Protein AF-A0A818HTM9-F1 (afdb_monomer_lite)

Sequence (168 aa):
MEIESNIKRCPRCRFPLEWTAGCAQIMCINCNHMFCWYCLKSLDNDFFLLHYERGPCRNRLGHSRASLFLHRLIIISLFIVFIILFIISAPLLILIAPFLICYRYKQMKNYFNYLTEWRQNFRQQNTSTIDRSLSSVNIEQQPITPSLPSLNINKCNNSDPMYDISSV

Secondary structure (DSSP, 8-state):
-----SEEE-TTT--EEE--TT-SEEE-TTT--EEETTT--B-TT-TT-HHHHSSTTTT---S-THHHHHHHHHHHHHHHHHHHHHHHHHHHHHHHHHHHHHHHHHHHHHHHHHHHHHHHHHHHHHHHHHHHHHTS--------------------------------

Radius of gyration: 42.32 Å; chains: 1; bounding box: 85×77×91 Å

pLDDT: mean 73.68, std 22.56, range [25.92, 97.38]

Structure (mmCIF, N/CA/C/O backbone):
data_AF-A0A818HTM9-F1
#
_entry.id   AF-A0A818HTM9-F1
#
loop_
_atom_site.group_PDB
_atom_site.id
_atom_site.type_symbol
_atom_site.label_atom_id
_atom_site.label_alt_id
_atom_site.label_comp_id
_atom_site.label_asym_id
_atom_site.label_entity_id
_atom_site.label_seq_id
_atom_site.pdbx_PDB_ins_code
_atom_site.Cartn_x
_atom_site.Cartn_y
_atom_site.Cartn_z
_atom_site.occupancy
_atom_site.B_iso_or_equiv
_atom_site.auth_seq_id
_atom_site.auth_comp_id
_atom_site.auth_asym_id
_atom_site.auth_atom_id
_atom_site.pdbx_PDB_model_num
ATOM 1 N N . MET A 1 1 ? 35.776 -4.426 -28.014 1.00 39.31 1 MET A N 1
ATOM 2 C CA . MET A 1 1 ? 34.774 -4.095 -26.985 1.00 39.31 1 MET A CA 1
ATOM 3 C C . MET A 1 1 ? 33.641 -3.421 -27.732 1.00 39.31 1 MET A C 1
ATOM 5 O O . MET A 1 1 ? 33.732 -2.236 -28.021 1.00 39.31 1 MET A O 1
ATOM 9 N N . GLU A 1 2 ? 32.695 -4.216 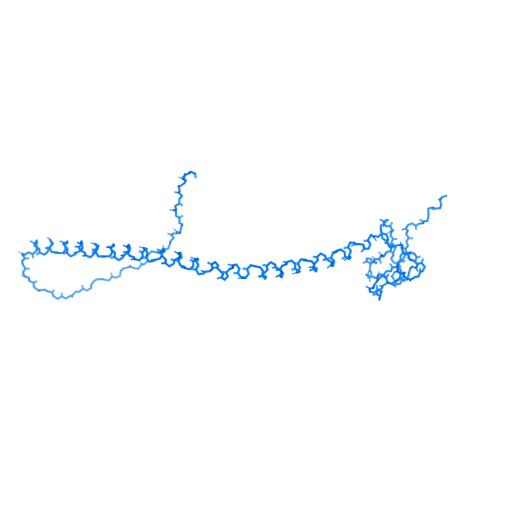-28.229 1.00 44.03 2 GLU A N 1
ATOM 10 C CA . GLU A 1 2 ? 31.572 -3.691 -29.005 1.00 44.03 2 GLU A CA 1
ATOM 11 C C . GLU A 1 2 ? 30.724 -2.835 -28.072 1.00 44.03 2 GLU A C 1
ATOM 13 O O . GLU A 1 2 ? 30.176 -3.320 -27.083 1.00 44.03 2 GLU A O 1
ATOM 18 N N . ILE A 1 3 ? 30.675 -1.539 -28.360 1.00 50.66 3 ILE A N 1
ATOM 19 C CA . ILE A 1 3 ? 29.677 -0.642 -27.797 1.00 50.66 3 ILE A CA 1
ATOM 20 C C . ILE A 1 3 ? 28.377 -1.060 -28.483 1.00 50.66 3 ILE A C 1
ATOM 22 O O . ILE A 1 3 ? 28.004 -0.494 -29.509 1.00 50.66 3 ILE A O 1
ATOM 26 N N . GLU A 1 4 ? 27.735 -2.124 -27.986 1.00 55.59 4 GLU A N 1
ATOM 27 C CA . GLU A 1 4 ? 26.345 -2.403 -28.331 1.00 55.59 4 GLU A CA 1
ATOM 28 C C . GLU A 1 4 ? 25.595 -1.105 -28.064 1.00 55.59 4 GLU A C 1
ATOM 30 O O . GLU A 1 4 ? 25.570 -0.596 -26.942 1.00 55.59 4 GLU A O 1
ATOM 35 N N . SER A 1 5 ? 25.070 -0.504 -29.126 1.00 59.97 5 SER A N 1
ATOM 36 C CA . SER A 1 5 ? 24.348 0.752 -29.040 1.00 59.97 5 SER A CA 1
ATOM 37 C C . SER A 1 5 ? 23.269 0.615 -27.965 1.00 59.97 5 SER A C 1
ATOM 39 O O . SER A 1 5 ? 22.315 -0.144 -28.148 1.00 59.97 5 SER A O 1
ATOM 41 N N . ASN A 1 6 ? 23.381 1.374 -26.870 1.00 75.31 6 ASN A N 1
ATOM 42 C CA . ASN A 1 6 ? 22.392 1.442 -25.782 1.00 75.31 6 ASN A CA 1
ATOM 43 C C . ASN A 1 6 ? 21.039 2.025 -26.234 1.00 75.31 6 ASN A C 1
ATOM 45 O O . ASN A 1 6 ? 20.210 2.395 -25.411 1.00 75.31 6 ASN A O 1
ATOM 49 N N . ILE A 1 7 ? 20.806 2.127 -27.542 1.00 84.56 7 ILE A N 1
ATOM 50 C CA . ILE A 1 7 ? 19.632 2.716 -28.158 1.00 84.56 7 ILE A CA 1
ATOM 51 C C . ILE A 1 7 ? 18.879 1.602 -28.884 1.00 84.56 7 ILE A C 1
ATOM 53 O O . ILE A 1 7 ? 19.373 1.036 -29.859 1.00 84.56 7 ILE A O 1
ATOM 57 N N . LYS A 1 8 ? 17.657 1.307 -28.441 1.00 89.69 8 LYS A N 1
ATOM 58 C CA . LYS A 1 8 ? 16.714 0.441 -29.168 1.00 89.69 8 LYS A CA 1
ATOM 59 C C . LYS A 1 8 ? 15.450 1.213 -29.497 1.00 89.69 8 LYS A C 1
ATOM 61 O O . LYS A 1 8 ? 15.202 2.293 -28.976 1.00 89.69 8 LYS A O 1
ATOM 66 N N . ARG A 1 9 ? 14.633 0.669 -30.395 1.00 91.25 9 ARG A N 1
ATOM 67 C CA . ARG A 1 9 ? 13.354 1.269 -30.785 1.00 91.25 9 ARG A CA 1
ATOM 68 C C . ARG A 1 9 ? 12.204 0.533 -30.118 1.00 91.25 9 ARG A C 1
ATOM 70 O O . ARG A 1 9 ? 12.237 -0.690 -29.998 1.00 91.25 9 ARG A O 1
ATOM 77 N N . CYS A 1 10 ? 11.168 1.271 -29.733 1.00 93.31 10 CYS A N 1
ATOM 78 C CA . CYS A 1 10 ? 9.931 0.666 -29.253 1.00 93.31 10 CYS A CA 1
ATOM 79 C C . CYS A 1 10 ? 9.339 -0.279 -30.324 1.00 93.31 10 CYS A C 1
ATOM 81 O O . CYS A 1 10 ? 9.169 0.156 -31.467 1.00 93.31 10 CYS A O 1
ATOM 83 N N . PRO A 1 11 ? 8.951 -1.525 -29.988 1.00 93.50 11 PRO A N 1
ATOM 84 C CA . PRO A 1 11 ? 8.355 -2.457 -30.952 1.00 93.50 11 PRO A CA 1
ATOM 85 C C . PRO A 1 11 ? 6.993 -1.983 -31.490 1.00 93.50 11 PRO A C 1
ATOM 87 O O . PRO A 1 11 ? 6.580 -2.408 -32.565 1.00 93.50 11 PRO A O 1
ATOM 90 N N . ARG A 1 12 ? 6.311 -1.075 -30.774 1.00 93.62 12 ARG A N 1
ATOM 91 C CA . ARG A 1 12 ? 4.989 -0.549 -31.145 1.00 93.62 12 ARG A CA 1
ATOM 92 C C . ARG A 1 12 ? 5.063 0.723 -31.989 1.00 93.62 12 ARG A C 1
ATOM 94 O O . ARG A 1 12 ? 4.502 0.766 -33.075 1.00 93.62 12 ARG A O 1
ATOM 101 N N . CYS A 1 13 ? 5.751 1.760 -31.504 1.00 94.88 13 CYS A N 1
ATOM 102 C CA . CYS A 1 13 ? 5.776 3.083 -32.150 1.00 94.88 13 CYS A CA 1
ATOM 103 C C . CYS A 1 13 ? 7.140 3.478 -32.739 1.00 94.88 13 CYS A C 1
ATOM 105 O O . CYS A 1 13 ? 7.279 4.571 -33.277 1.00 94.88 13 CYS A O 1
ATOM 107 N N . ARG A 1 14 ? 8.160 2.614 -32.628 1.00 93.12 14 ARG A N 1
ATOM 108 C CA . ARG A 1 14 ? 9.538 2.825 -33.119 1.00 93.12 14 ARG A CA 1
ATOM 109 C C . ARG A 1 14 ? 10.275 4.046 -32.557 1.00 93.12 14 ARG A C 1
ATOM 111 O O . ARG A 1 14 ? 11.363 4.363 -33.047 1.00 93.12 14 ARG A O 1
ATOM 118 N N . PHE A 1 15 ? 9.726 4.680 -31.521 1.00 93.06 15 PHE A N 1
ATOM 119 C CA . PHE A 1 15 ? 10.380 5.758 -30.786 1.00 93.06 15 PHE A CA 1
ATOM 120 C C . PHE A 1 15 ? 11.730 5.263 -30.230 1.00 93.06 15 PHE A C 1
ATOM 122 O O . PHE A 1 15 ? 11.764 4.154 -29.677 1.00 93.06 15 PHE A O 1
ATOM 129 N N . PRO A 1 16 ? 12.834 6.008 -30.429 1.00 90.19 16 PRO A N 1
ATOM 130 C CA . PRO A 1 16 ? 14.150 5.628 -29.930 1.00 90.19 16 PRO A CA 1
ATOM 131 C C . PRO A 1 16 ? 14.186 5.729 -28.403 1.00 90.19 16 PRO A C 1
ATOM 133 O O . PRO A 1 16 ? 13.660 6.668 -27.814 1.00 90.19 16 PRO A O 1
ATOM 136 N N . LEU A 1 17 ? 14.787 4.735 -27.766 1.00 88.25 17 LEU A N 1
ATOM 137 C CA . LEU A 1 17 ? 14.867 4.592 -26.321 1.00 88.25 17 LEU A CA 1
ATOM 138 C C . LEU A 1 17 ? 16.315 4.315 -25.956 1.00 88.25 17 LEU A C 1
ATOM 140 O O . LEU A 1 17 ? 16.897 3.340 -26.434 1.00 88.25 17 LEU A O 1
ATOM 144 N N . GLU A 1 18 ? 16.867 5.171 -25.110 1.00 85.31 18 GLU A N 1
ATOM 145 C CA . GLU A 1 18 ? 18.155 4.952 -24.470 1.00 85.31 18 GLU A CA 1
ATOM 146 C C . GLU A 1 18 ? 17.964 4.078 -23.227 1.00 85.31 18 GLU A C 1
ATOM 148 O O . GLU A 1 18 ? 17.037 4.284 -22.440 1.00 85.31 18 GLU A O 1
ATOM 153 N N . TRP A 1 19 ? 18.823 3.077 -23.060 1.00 79.44 19 TRP A N 1
ATOM 154 C CA . TRP A 1 19 ? 18.814 2.224 -21.884 1.00 79.44 19 TRP A CA 1
ATOM 155 C C . TRP A 1 19 ? 19.670 2.816 -20.778 1.00 79.44 19 TRP A C 1
ATOM 157 O O . TRP A 1 19 ? 20.898 2.817 -20.844 1.00 79.44 19 TRP A O 1
ATOM 167 N N . THR A 1 20 ? 19.000 3.267 -19.724 1.00 69.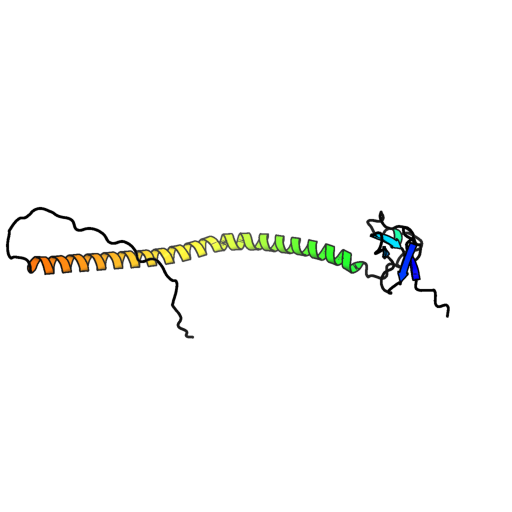31 20 THR A N 1
ATOM 168 C CA . THR A 1 20 ? 19.628 3.565 -18.445 1.00 69.31 20 THR A CA 1
ATOM 169 C C . THR A 1 20 ? 19.705 2.261 -17.651 1.00 69.31 20 THR A C 1
ATOM 171 O O . THR A 1 20 ? 18.696 1.604 -17.383 1.00 69.31 20 THR A O 1
ATOM 174 N N . ALA A 1 21 ? 20.924 1.815 -17.348 1.00 70.25 21 ALA A N 1
ATOM 175 C CA . ALA A 1 21 ? 21.156 0.563 -16.636 1.00 70.25 21 ALA A CA 1
ATOM 176 C C . ALA A 1 21 ? 20.315 0.476 -15.342 1.00 70.25 21 ALA A C 1
ATOM 178 O O . ALA A 1 21 ? 20.225 1.445 -14.592 1.00 70.25 21 ALA A O 1
ATOM 179 N N . GLY A 1 22 ? 19.706 -0.687 -15.067 1.00 76.44 22 GLY A N 1
ATOM 180 C CA . GLY A 1 22 ? 18.983 -0.936 -13.807 1.00 76.44 22 GLY A CA 1
ATOM 181 C C . GLY A 1 22 ? 17.758 -1.847 -13.921 1.00 76.44 22 GLY A C 1
ATOM 182 O O . GLY A 1 22 ? 17.541 -2.685 -13.050 1.00 76.44 22 GLY A O 1
ATOM 183 N N . CYS A 1 23 ? 16.983 -1.751 -15.007 1.00 81.94 23 CYS A N 1
ATOM 184 C CA . CYS A 1 23 ? 15.824 -2.619 -15.243 1.00 81.94 23 CYS A CA 1
ATOM 185 C C . CYS A 1 23 ? 15.729 -3.046 -16.714 1.00 81.94 23 CYS A C 1
ATOM 187 O O . CYS A 1 23 ? 16.041 -2.276 -17.621 1.00 81.94 23 CYS A O 1
ATOM 189 N N . ALA A 1 24 ? 15.299 -4.285 -16.957 1.00 87.00 24 ALA A N 1
ATOM 190 C CA . ALA A 1 24 ? 15.071 -4.795 -18.312 1.00 87.00 24 ALA A CA 1
ATOM 191 C C . ALA A 1 24 ? 13.624 -4.640 -18.792 1.00 87.00 24 ALA A C 1
ATOM 193 O O . ALA A 1 24 ? 13.350 -4.852 -19.974 1.00 87.00 24 ALA A O 1
ATOM 194 N N . GLN A 1 25 ? 12.699 -4.327 -17.886 1.00 87.94 25 GLN A N 1
ATOM 195 C CA . GLN A 1 25 ? 11.320 -4.004 -18.223 1.00 87.94 25 GLN A CA 1
ATOM 196 C C . GLN A 1 25 ? 11.237 -2.503 -18.487 1.00 87.94 25 GLN A C 1
ATOM 198 O O . GLN A 1 25 ? 11.529 -1.702 -17.602 1.00 87.94 25 GLN A O 1
ATOM 203 N N . ILE A 1 26 ? 10.859 -2.130 -19.707 1.00 87.38 26 ILE A N 1
ATOM 204 C CA . ILE A 1 26 ? 10.822 -0.735 -20.147 1.00 87.38 26 ILE A CA 1
ATOM 205 C C . ILE A 1 26 ? 9.407 -0.394 -20.590 1.00 87.38 26 ILE A C 1
ATOM 207 O O . ILE A 1 26 ? 8.754 -1.167 -21.293 1.00 87.38 26 ILE A O 1
ATOM 211 N N . MET A 1 27 ?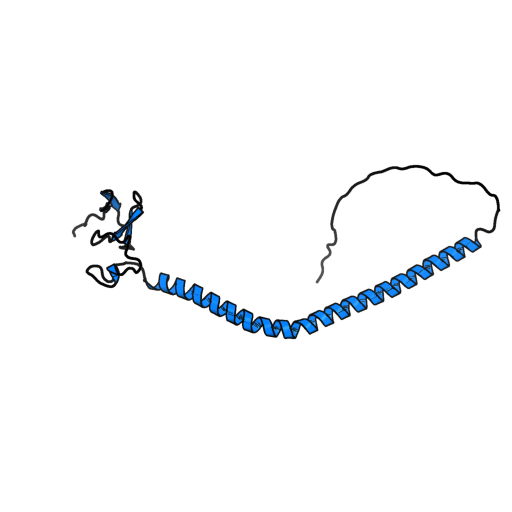 8.953 0.789 -20.188 1.00 89.50 27 MET A N 1
ATOM 212 C CA . MET A 1 27 ? 7.721 1.401 -20.666 1.00 89.50 27 MET A CA 1
ATOM 213 C C . MET A 1 27 ? 8.079 2.509 -21.654 1.00 89.50 27 MET A C 1
ATOM 215 O O . MET A 1 27 ? 8.868 3.400 -21.348 1.00 89.50 27 MET A O 1
ATOM 219 N N . CYS A 1 28 ? 7.530 2.446 -22.865 1.00 91.81 28 CYS A N 1
ATOM 220 C CA . CYS A 1 28 ? 7.767 3.481 -23.863 1.00 91.81 28 CYS A CA 1
ATOM 221 C C . CYS A 1 28 ? 7.035 4.775 -23.490 1.00 91.81 28 CYS A C 1
ATOM 223 O O . CYS A 1 28 ? 5.815 4.770 -23.407 1.00 91.81 28 CYS A O 1
ATOM 225 N N . ILE A 1 29 ? 7.751 5.895 -23.391 1.00 90.62 29 ILE A N 1
ATOM 226 C CA . ILE A 1 29 ? 7.178 7.205 -23.025 1.00 90.62 29 ILE A CA 1
ATOM 227 C C . ILE A 1 29 ? 6.169 7.716 -24.071 1.00 90.62 29 ILE A C 1
ATOM 229 O O . ILE A 1 29 ? 5.205 8.389 -23.733 1.00 90.62 29 ILE A O 1
ATOM 233 N N . ASN A 1 30 ? 6.359 7.377 -25.351 1.00 94.25 30 ASN A N 1
ATOM 234 C CA . ASN A 1 30 ? 5.500 7.872 -26.430 1.00 94.25 30 ASN A CA 1
ATOM 235 C C . ASN A 1 30 ? 4.156 7.125 -26.546 1.00 94.25 30 ASN A C 1
ATOM 237 O O . ASN A 1 30 ? 3.166 7.699 -26.978 1.00 94.25 30 ASN A O 1
ATOM 241 N N . CYS A 1 31 ? 4.109 5.827 -26.219 1.00 94.06 31 CYS A N 1
ATOM 242 C CA . CYS A 1 31 ? 2.898 5.008 -26.412 1.00 94.06 31 CYS A CA 1
ATOM 243 C C . CYS A 1 31 ? 2.484 4.180 -25.190 1.00 94.06 31 CYS A C 1
ATOM 245 O O . CYS A 1 31 ? 1.581 3.353 -25.298 1.00 94.06 31 CYS A O 1
ATOM 247 N N . ASN A 1 32 ? 3.165 4.356 -24.056 1.00 91.69 32 ASN A N 1
ATOM 248 C CA . ASN A 1 32 ? 2.976 3.635 -22.792 1.00 91.69 32 ASN A CA 1
ATOM 249 C C . ASN A 1 32 ? 3.010 2.101 -22.900 1.00 91.69 32 ASN A C 1
ATOM 251 O O . ASN A 1 32 ? 2.559 1.395 -22.004 1.00 91.69 32 ASN A O 1
ATOM 255 N N . HIS A 1 33 ? 3.572 1.566 -23.984 1.00 91.44 33 HIS A N 1
ATOM 256 C CA . HIS A 1 33 ? 3.713 0.130 -24.193 1.00 91.44 33 HIS A CA 1
ATOM 257 C C . HIS A 1 33 ? 4.840 -0.438 -23.332 1.00 91.44 33 HIS A C 1
ATOM 259 O O . HIS A 1 33 ? 5.972 0.054 -23.409 1.00 91.44 33 HIS A O 1
ATOM 265 N N . MET A 1 34 ? 4.548 -1.483 -22.559 1.00 90.25 34 MET A N 1
ATOM 266 C CA . MET A 1 34 ? 5.531 -2.202 -21.756 1.00 90.25 34 MET A CA 1
ATOM 267 C C . MET A 1 34 ? 6.116 -3.368 -22.550 1.00 90.25 34 MET A C 1
ATOM 269 O O . MET A 1 34 ? 5.395 -4.175 -23.140 1.00 90.25 34 MET A O 1
ATOM 273 N N . PHE A 1 35 ? 7.442 -3.482 -22.559 1.00 91.12 35 PHE A N 1
ATOM 274 C CA . PHE A 1 35 ? 8.145 -4.555 -23.257 1.00 91.12 35 PHE A CA 1
ATOM 275 C C . PHE A 1 35 ? 9.503 -4.868 -22.609 1.00 91.12 35 PHE A C 1
ATOM 277 O O . PHE A 1 35 ? 10.026 -4.105 -21.793 1.00 91.12 35 PHE A O 1
ATOM 284 N N . CYS A 1 36 ? 10.079 -6.017 -22.962 1.00 90.62 36 CYS A N 1
ATOM 285 C CA . CYS A 1 36 ? 11.376 -6.464 -22.454 1.00 90.62 36 CYS A CA 1
ATOM 286 C C . CYS A 1 36 ? 12.513 -5.958 -23.350 1.00 90.62 36 CYS A C 1
ATOM 288 O O . CYS A 1 36 ? 12.500 -6.175 -24.559 1.00 90.62 36 CYS A O 1
ATOM 290 N N . TRP A 1 37 ? 13.541 -5.345 -22.764 1.00 88.81 37 TRP A N 1
ATOM 291 C CA . TRP A 1 37 ? 14.697 -4.812 -23.493 1.00 88.81 37 TRP A CA 1
ATOM 292 C C . TRP A 1 37 ? 15.472 -5.872 -24.289 1.00 88.81 37 TRP A C 1
ATOM 294 O O . TRP A 1 37 ? 15.983 -5.597 -25.378 1.00 88.81 37 TRP A O 1
ATOM 304 N N . TYR A 1 38 ? 15.573 -7.093 -23.755 1.00 87.62 38 TYR A N 1
ATOM 305 C CA . TYR A 1 38 ? 16.375 -8.156 -24.365 1.00 87.62 38 TYR A CA 1
ATOM 306 C C . TYR A 1 38 ? 15.690 -8.779 -25.578 1.00 87.62 38 TYR A C 1
ATOM 308 O O . TYR A 1 38 ? 16.310 -8.892 -26.629 1.00 87.62 38 TYR A O 1
ATOM 316 N N . CYS A 1 39 ? 14.420 -9.168 -25.440 1.00 89.50 39 CYS A N 1
ATOM 317 C CA . CYS A 1 39 ? 13.695 -9.902 -26.481 1.00 89.50 39 CYS A CA 1
ATOM 318 C C . CYS A 1 39 ? 12.682 -9.051 -27.258 1.00 89.50 39 CYS A C 1
ATOM 320 O O . CYS A 1 39 ? 12.053 -9.563 -28.179 1.00 89.50 39 CYS A O 1
ATOM 322 N N . LEU A 1 40 ? 12.488 -7.782 -26.878 1.00 90.19 40 LEU A N 1
ATOM 323 C CA . LEU A 1 40 ? 11.523 -6.846 -27.471 1.00 90.19 40 LEU A CA 1
ATOM 324 C C . LEU A 1 40 ? 10.065 -7.341 -27.469 1.00 90.19 40 LEU A C 1
ATOM 326 O O . LEU A 1 40 ? 9.211 -6.770 -28.145 1.00 90.19 40 LEU A O 1
ATOM 330 N N . LYS A 1 41 ? 9.758 -8.379 -26.682 1.00 89.81 41 LYS A N 1
ATOM 331 C CA . LYS A 1 41 ? 8.404 -8.909 -26.528 1.00 89.81 41 LYS A CA 1
ATOM 332 C C . LYS A 1 41 ? 7.572 -7.974 -25.654 1.00 89.81 41 LYS A C 1
ATOM 334 O O . LYS A 1 41 ? 8.073 -7.465 -24.650 1.00 89.81 41 LYS A O 1
ATOM 339 N N . SER A 1 42 ? 6.311 -7.776 -26.032 1.00 89.62 42 SER A N 1
ATOM 340 C CA . SER A 1 42 ? 5.337 -7.042 -25.222 1.00 89.62 42 SER A CA 1
ATOM 341 C C . SER A 1 42 ? 5.082 -7.753 -23.893 1.00 89.62 42 SER A C 1
ATOM 343 O O . SER A 1 42 ? 4.909 -8.971 -23.871 1.00 89.62 42 SER A O 1
ATOM 345 N N . LEU A 1 43 ? 5.048 -6.968 -22.816 1.00 88.31 43 LEU A N 1
ATOM 346 C CA . LEU A 1 43 ? 4.753 -7.385 -21.443 1.00 88.31 43 LEU A CA 1
ATOM 347 C C . LEU A 1 43 ? 3.412 -6.829 -20.939 1.00 88.31 43 LEU A C 1
ATOM 349 O O . LEU A 1 43 ? 3.108 -6.959 -19.757 1.00 88.31 43 LEU A O 1
ATOM 353 N N . ASP A 1 44 ? 2.595 -6.235 -21.814 1.00 84.81 44 ASP A N 1
ATOM 354 C CA . ASP A 1 44 ? 1.325 -5.597 -21.429 1.00 84.81 44 ASP A CA 1
ATOM 355 C C . ASP A 1 44 ? 0.352 -6.579 -20.740 1.00 84.81 44 ASP A C 1
ATOM 357 O O . ASP A 1 44 ? -0.432 -6.169 -19.890 1.00 84.81 44 ASP A O 1
ATOM 361 N N . ASN A 1 45 ? 0.439 -7.879 -21.056 1.00 81.56 45 ASN A N 1
ATOM 362 C CA . ASN A 1 45 ? -0.420 -8.934 -20.500 1.00 81.56 45 ASN A CA 1
ATOM 363 C C . ASN A 1 45 ? 0.290 -9.836 -19.468 1.00 81.56 45 ASN A C 1
ATOM 365 O O . ASN A 1 45 ? -0.300 -10.799 -18.976 1.00 81.56 45 ASN A O 1
ATOM 369 N N . ASP A 1 46 ? 1.554 -9.560 -19.132 1.00 79.88 46 ASP A N 1
ATOM 370 C CA . ASP A 1 46 ? 2.362 -10.405 -18.245 1.00 79.88 46 ASP A CA 1
ATOM 371 C C . ASP A 1 46 ? 2.247 -9.946 -16.778 1.00 79.88 46 ASP A C 1
ATOM 373 O O . ASP A 1 46 ? 3.202 -9.459 -16.169 1.00 79.88 46 ASP A O 1
ATOM 377 N N . PHE A 1 47 ? 1.067 -10.147 -16.180 1.00 67.69 47 PHE A N 1
ATOM 378 C CA . PHE A 1 47 ? 0.708 -9.681 -14.825 1.00 67.69 47 PHE A CA 1
ATOM 379 C C . PHE A 1 47 ? 1.636 -10.152 -13.686 1.00 67.69 47 PHE A C 1
ATOM 381 O O . PHE A 1 47 ? 1.674 -9.528 -12.627 1.00 67.69 47 PHE A O 1
ATOM 388 N N . PHE A 1 48 ? 2.391 -11.237 -13.883 1.00 67.62 48 PHE A N 1
ATOM 389 C CA . PHE A 1 48 ? 3.212 -11.865 -12.837 1.00 67.62 48 PHE A CA 1
ATOM 390 C C . PHE A 1 48 ? 4.710 -11.875 -13.132 1.00 67.62 48 PHE A C 1
ATOM 392 O O . PHE A 1 48 ? 5.434 -12.676 -12.550 1.00 67.62 48 PHE A O 1
ATOM 399 N N . LEU A 1 49 ? 5.203 -11.037 -14.056 1.00 77.75 49 LEU A N 1
ATOM 400 C CA . LEU A 1 49 ? 6.609 -11.102 -14.489 1.00 77.75 49 LEU A CA 1
ATOM 401 C C . LEU A 1 49 ? 6.988 -12.518 -14.970 1.00 77.75 49 LEU A C 1
ATOM 403 O O . LEU A 1 49 ? 8.159 -12.903 -14.902 1.00 77.75 49 LEU A O 1
ATOM 407 N N . LEU A 1 50 ? 6.002 -13.295 -15.443 1.00 81.50 50 LEU A N 1
ATOM 408 C CA . LEU A 1 50 ? 6.151 -14.713 -15.777 1.00 81.50 50 LEU A CA 1
ATOM 409 C C . LEU A 1 50 ? 7.234 -14.902 -16.845 1.00 81.50 50 LEU A C 1
ATOM 411 O O . LEU A 1 50 ? 8.018 -15.843 -16.774 1.00 81.50 50 LEU A O 1
ATOM 415 N N . HIS A 1 51 ? 7.350 -13.937 -17.762 1.00 86.69 51 HIS A N 1
ATOM 416 C CA . HIS A 1 51 ? 8.424 -13.829 -18.747 1.00 86.69 51 HIS A CA 1
ATOM 417 C C . HIS A 1 51 ? 9.841 -13.898 -18.140 1.00 86.69 51 HIS A C 1
ATOM 419 O O . HIS A 1 51 ? 10.753 -14.480 -18.729 1.00 86.69 51 HIS A O 1
ATOM 425 N N . TYR A 1 52 ? 10.030 -13.327 -16.948 1.00 82.25 52 TYR A N 1
ATOM 426 C CA . TYR A 1 52 ? 11.296 -13.333 -16.213 1.00 82.25 52 TYR A CA 1
ATOM 427 C C . TYR A 1 52 ? 11.419 -14.501 -15.222 1.00 82.25 52 TYR A C 1
ATOM 429 O O . TYR A 1 52 ? 12.481 -14.656 -14.614 1.00 82.25 52 TYR A O 1
ATOM 437 N N . GLU A 1 53 ? 10.361 -15.293 -15.025 1.00 80.81 53 GLU A N 1
ATOM 438 C CA . GLU A 1 53 ? 10.374 -16.528 -14.225 1.00 80.81 53 GLU A CA 1
ATOM 439 C C . GLU A 1 53 ? 10.598 -17.770 -15.095 1.00 80.81 53 GLU A C 1
ATOM 441 O O . GLU A 1 53 ? 11.362 -18.662 -14.721 1.00 80.81 53 GLU A O 1
ATOM 446 N N . ARG A 1 54 ? 9.972 -17.813 -16.276 1.00 71.81 54 ARG A N 1
ATOM 447 C CA . ARG A 1 54 ? 10.032 -18.910 -17.245 1.00 71.81 54 ARG A CA 1
ATOM 448 C C . ARG A 1 54 ? 10.325 -18.342 -18.635 1.00 71.81 54 ARG A C 1
ATOM 450 O O . ARG A 1 54 ? 9.515 -17.607 -19.191 1.00 71.81 54 ARG A O 1
ATOM 457 N N . GLY A 1 55 ? 11.478 -18.698 -19.204 1.00 74.88 55 GLY A N 1
ATOM 458 C CA . GLY A 1 55 ? 11.843 -18.329 -20.575 1.00 74.88 55 GLY A CA 1
ATOM 459 C C . GLY A 1 55 ? 13.286 -17.834 -20.746 1.00 74.88 55 GLY A C 1
ATOM 460 O O . GLY A 1 55 ? 14.082 -17.888 -19.805 1.00 74.88 55 GLY A O 1
ATOM 461 N N . PRO A 1 56 ? 13.634 -17.329 -21.945 1.00 80.19 56 PRO A N 1
ATOM 462 C CA . PRO A 1 56 ? 14.998 -16.924 -22.308 1.00 80.19 56 PRO A CA 1
ATOM 463 C C . PRO A 1 56 ? 15.508 -15.686 -21.547 1.00 80.19 56 PRO A C 1
ATOM 465 O O . PRO A 1 56 ? 16.708 -15.422 -21.523 1.00 80.19 56 PRO A O 1
ATOM 468 N N . CYS A 1 57 ? 14.616 -14.935 -20.892 1.00 86.88 57 CYS A N 1
ATOM 469 C CA . CYS A 1 57 ? 14.944 -13.735 -20.116 1.00 86.88 57 CYS A CA 1
ATOM 470 C C . CYS A 1 57 ? 14.919 -13.971 -18.593 1.00 86.88 57 CYS A C 1
ATOM 472 O O . CYS A 1 57 ? 14.863 -13.013 -17.817 1.00 86.88 57 CYS A O 1
ATOM 474 N N . ARG A 1 58 ? 14.970 -15.236 -18.148 1.00 82.62 58 ARG A N 1
ATOM 475 C CA . ARG A 1 58 ? 14.941 -15.605 -16.726 1.00 82.62 58 ARG A CA 1
ATOM 476 C C . ARG A 1 58 ? 16.025 -14.870 -15.928 1.00 82.62 58 ARG A C 1
ATOM 478 O O . ARG A 1 58 ? 17.170 -14.786 -16.358 1.00 82.62 58 ARG A O 1
ATOM 485 N N . ASN A 1 59 ? 15.653 -14.350 -14.756 1.00 77.00 59 ASN A N 1
ATOM 486 C CA . ASN A 1 59 ? 16.536 -13.643 -13.813 1.00 77.00 59 ASN A CA 1
ATOM 487 C C . ASN A 1 59 ? 17.212 -12.354 -14.331 1.00 77.00 59 ASN A C 1
ATOM 489 O O . ASN A 1 59 ? 18.042 -11.794 -13.624 1.00 77.00 59 ASN A O 1
ATOM 493 N N . ARG A 1 60 ? 16.840 -11.821 -15.505 1.00 81.56 60 ARG A N 1
ATOM 494 C CA . ARG A 1 60 ? 17.432 -10.583 -16.053 1.00 81.56 60 ARG A CA 1
ATOM 495 C C . ARG A 1 60 ? 16.609 -9.313 -15.790 1.00 81.56 60 ARG A C 1
ATOM 497 O O . ARG A 1 60 ? 16.657 -8.391 -16.587 1.00 81.56 60 ARG A O 1
ATOM 504 N N . LEU A 1 61 ? 15.818 -9.248 -14.716 1.00 79.94 61 LEU A N 1
ATOM 505 C CA . LEU A 1 61 ? 14.941 -8.091 -14.457 1.00 79.94 61 LEU A CA 1
ATOM 506 C C . LEU A 1 61 ? 15.700 -6.860 -13.919 1.00 79.94 61 LEU A C 1
ATOM 508 O O . LEU A 1 61 ? 15.232 -5.744 -14.093 1.00 79.94 61 LEU A O 1
ATOM 512 N N . GLY A 1 62 ? 16.874 -7.047 -13.305 1.00 70.88 62 GLY A N 1
ATOM 513 C CA . GLY A 1 62 ? 17.741 -5.965 -12.813 1.00 70.88 62 GLY A CA 1
ATOM 514 C C . GLY A 1 62 ? 17.377 -5.417 -11.426 1.00 70.88 62 GLY A C 1
ATOM 515 O O . GLY A 1 62 ? 18.274 -5.071 -10.664 1.00 70.88 62 GLY A O 1
ATOM 516 N N . HIS A 1 63 ? 16.099 -5.446 -11.034 1.00 73.12 63 HIS A N 1
ATOM 517 C CA . HIS A 1 63 ? 15.656 -5.034 -9.696 1.00 73.12 63 HIS A CA 1
ATOM 518 C C . HIS A 1 63 ? 15.423 -6.228 -8.754 1.00 73.12 63 HIS A C 1
ATOM 520 O O . HIS A 1 63 ? 14.928 -7.282 -9.167 1.00 73.12 63 HIS A O 1
ATOM 526 N N . SER A 1 64 ? 15.739 -6.058 -7.464 1.00 64.12 64 SER A N 1
ATOM 527 C CA . SER A 1 64 ? 15.471 -7.076 -6.441 1.00 64.12 64 SER A CA 1
ATOM 528 C C . SER A 1 64 ? 13.960 -7.286 -6.294 1.00 64.12 64 SER A C 1
ATOM 530 O O . SER A 1 64 ? 13.259 -6.430 -5.755 1.00 64.12 64 SER A O 1
ATOM 532 N N . ARG A 1 65 ? 13.455 -8.439 -6.762 1.00 66.00 65 ARG A N 1
ATOM 533 C CA . ARG A 1 65 ? 12.052 -8.890 -6.618 1.00 66.00 65 ARG A CA 1
ATOM 534 C C . ARG A 1 65 ? 11.545 -8.783 -5.175 1.00 66.00 65 ARG A C 1
ATOM 536 O O . ARG A 1 65 ? 10.346 -8.650 -4.953 1.00 66.00 65 ARG A O 1
ATOM 543 N N . ALA A 1 66 ? 12.461 -8.802 -4.209 1.00 63.91 66 ALA A N 1
ATOM 544 C CA . ALA A 1 66 ? 12.175 -8.665 -2.795 1.00 63.91 66 ALA A CA 1
ATOM 545 C C . ALA A 1 66 ? 11.409 -7.381 -2.453 1.00 63.91 66 ALA A C 1
ATOM 547 O O . ALA A 1 66 ? 10.544 -7.447 -1.596 1.00 63.91 66 ALA A O 1
ATOM 548 N N . SER A 1 67 ? 11.637 -6.239 -3.114 1.00 70.81 67 SER A N 1
ATOM 549 C CA . SER A 1 67 ? 10.987 -4.980 -2.707 1.00 70.81 67 SER A CA 1
ATOM 550 C C . SER A 1 67 ? 9.465 -5.002 -2.881 1.00 70.81 67 SER A C 1
ATOM 552 O O . SER A 1 67 ? 8.742 -4.540 -2.003 1.00 70.81 67 SER A O 1
ATOM 554 N N . LEU A 1 68 ? 8.960 -5.594 -3.968 1.00 70.44 68 LEU A N 1
ATOM 555 C CA . LEU A 1 68 ? 7.520 -5.703 -4.224 1.00 70.44 68 LEU A CA 1
ATOM 556 C C . LEU A 1 68 ? 6.848 -6.713 -3.289 1.00 70.44 68 LEU A C 1
ATOM 558 O O . LEU A 1 68 ? 5.755 -6.454 -2.785 1.00 70.44 68 LEU A O 1
ATOM 562 N N . PHE A 1 69 ? 7.504 -7.849 -3.032 1.00 73.69 69 PHE A N 1
ATOM 563 C CA . PHE A 1 69 ? 7.004 -8.836 -2.075 1.00 73.69 69 PHE A CA 1
ATOM 564 C C . PHE A 1 69 ? 7.052 -8.297 -0.642 1.00 73.69 69 PHE A C 1
ATOM 566 O O . PHE A 1 69 ? 6.065 -8.417 0.076 1.00 73.69 69 PHE A O 1
ATOM 573 N N . LEU A 1 70 ? 8.135 -7.622 -0.251 1.00 79.62 70 LEU A N 1
ATOM 574 C CA . LEU A 1 70 ? 8.260 -6.968 1.051 1.00 79.62 70 LEU A CA 1
ATOM 575 C C . LEU A 1 70 ? 7.215 -5.870 1.214 1.00 79.62 70 LEU A C 1
ATOM 577 O O . LEU A 1 70 ? 6.559 -5.841 2.240 1.00 79.62 70 LEU A O 1
ATOM 581 N N . HIS A 1 71 ? 6.974 -5.028 0.208 1.00 84.25 71 HIS A N 1
ATOM 582 C CA . HIS A 1 71 ? 5.933 -4.001 0.281 1.00 84.25 71 HIS A CA 1
ATOM 583 C C . HIS A 1 71 ? 4.538 -4.603 0.518 1.00 84.25 71 HIS A C 1
ATOM 585 O O . HIS A 1 71 ? 3.787 -4.132 1.370 1.00 84.25 71 HIS A O 1
ATOM 591 N N . ARG A 1 72 ? 4.198 -5.692 -0.187 1.00 87.00 72 ARG A N 1
ATOM 592 C CA . ARG A 1 72 ? 2.930 -6.411 0.027 1.00 87.00 72 ARG A CA 1
ATOM 593 C C . ARG A 1 72 ? 2.856 -7.039 1.423 1.00 87.00 72 ARG A C 1
ATOM 595 O O . ARG A 1 72 ? 1.818 -6.939 2.070 1.00 87.00 72 ARG A O 1
ATOM 602 N N . LEU A 1 73 ? 3.948 -7.629 1.911 1.00 90.88 73 LEU A N 1
ATOM 603 C CA . LEU A 1 73 ? 4.019 -8.211 3.255 1.00 90.88 73 LEU A CA 1
ATOM 604 C C . LEU A 1 73 ? 4.005 -7.151 4.366 1.00 90.88 73 LEU A C 1
ATOM 606 O O . LEU A 1 73 ? 3.409 -7.392 5.410 1.00 90.88 73 LEU A O 1
ATOM 610 N N . ILE A 1 74 ? 4.593 -5.973 4.143 1.00 92.69 74 ILE A N 1
ATOM 611 C CA . ILE A 1 74 ? 4.575 -4.836 5.074 1.00 92.69 74 ILE A CA 1
ATOM 612 C C . ILE A 1 74 ? 3.139 -4.366 5.292 1.00 92.69 74 ILE A C 1
ATOM 614 O O . ILE A 1 74 ? 2.721 -4.206 6.435 1.00 92.69 74 ILE A O 1
ATOM 618 N N . ILE A 1 75 ? 2.368 -4.198 4.213 1.00 93.62 75 ILE A N 1
ATOM 619 C CA . ILE A 1 75 ? 0.963 -3.784 4.305 1.00 93.62 75 ILE A CA 1
ATOM 620 C C . ILE A 1 75 ? 0.151 -4.819 5.090 1.00 93.62 75 ILE A C 1
ATOM 622 O O . ILE A 1 75 ? -0.563 -4.463 6.024 1.00 93.62 75 ILE A O 1
ATOM 626 N N . ILE A 1 76 ? 0.289 -6.104 4.747 1.00 95.44 76 ILE A N 1
ATOM 627 C CA . ILE A 1 76 ? -0.418 -7.191 5.440 1.00 95.44 76 ILE A CA 1
ATOM 628 C C . ILE A 1 76 ? -0.030 -7.232 6.927 1.00 95.44 76 ILE A C 1
ATOM 630 O O . ILE A 1 76 ? -0.902 -7.323 7.787 1.00 95.44 76 ILE A O 1
ATOM 634 N N . SER A 1 77 ? 1.264 -7.113 7.234 1.00 94.50 77 SER A N 1
ATOM 635 C CA . SER A 1 77 ? 1.778 -7.077 8.606 1.00 94.50 77 SER A CA 1
ATOM 636 C C . SER A 1 77 ? 1.193 -5.908 9.402 1.00 94.50 77 SER A C 1
ATOM 638 O O . SER A 1 77 ? 0.723 -6.101 10.520 1.00 94.50 77 SER A O 1
ATOM 640 N N . LEU A 1 78 ? 1.122 -4.712 8.810 1.00 95.50 78 LEU A N 1
ATOM 641 C CA . LEU A 1 78 ? 0.550 -3.529 9.454 1.00 95.50 78 LEU A CA 1
ATOM 642 C C . LEU A 1 78 ? -0.923 -3.731 9.832 1.00 95.50 78 LEU A C 1
ATOM 644 O O . LEU A 1 78 ? -1.321 -3.386 10.944 1.00 95.50 78 LEU A O 1
ATOM 648 N N . PHE A 1 79 ? -1.718 -4.343 8.951 1.00 97.12 79 PHE A N 1
ATOM 649 C CA . PHE A 1 79 ? -3.108 -4.674 9.269 1.00 97.12 79 PHE A CA 1
ATOM 650 C C . PHE A 1 79 ? -3.215 -5.676 10.421 1.00 97.12 79 PHE A C 1
ATOM 652 O O . PHE A 1 79 ? -4.013 -5.469 11.333 1.00 97.12 79 PHE A O 1
ATOM 659 N N . ILE A 1 80 ? -2.394 -6.729 10.422 1.00 97.06 80 ILE A N 1
ATOM 660 C CA . ILE A 1 80 ? -2.381 -7.730 11.499 1.00 97.06 80 ILE A CA 1
ATOM 661 C C . ILE A 1 80 ? -2.017 -7.076 12.838 1.00 97.06 80 ILE A C 1
ATOM 663 O O . ILE A 1 80 ? -2.698 -7.296 13.838 1.00 97.06 80 ILE A O 1
ATOM 667 N N . VAL A 1 81 ? -0.988 -6.226 12.855 1.00 97.31 81 VAL A N 1
ATOM 668 C CA . VAL A 1 81 ? -0.564 -5.494 14.056 1.00 97.31 81 VAL A CA 1
ATOM 669 C C . VAL A 1 81 ? -1.678 -4.580 14.568 1.00 97.31 81 VAL A C 1
ATOM 671 O O . VAL A 1 81 ? -1.953 -4.571 15.766 1.00 97.31 81 VAL A O 1
ATOM 674 N N . PHE A 1 82 ? -2.362 -3.853 13.682 1.00 97.25 82 PHE A N 1
ATOM 675 C CA . PHE A 1 82 ? -3.474 -2.983 14.070 1.00 97.25 82 PHE A CA 1
ATOM 676 C C . PHE A 1 82 ? -4.655 -3.769 14.657 1.00 97.25 82 PHE A C 1
ATOM 678 O O . PHE A 1 82 ? -5.232 -3.363 15.665 1.00 97.25 82 PHE A O 1
ATOM 685 N N . ILE A 1 83 ? -4.981 -4.927 14.075 1.00 97.19 83 ILE A N 1
ATOM 686 C CA . ILE A 1 83 ? -6.031 -5.815 14.588 1.00 97.19 83 ILE A CA 1
ATOM 687 C C . ILE A 1 83 ? -5.673 -6.311 15.992 1.00 97.19 83 ILE A C 1
ATOM 689 O O . ILE A 1 83 ? -6.498 -6.220 16.900 1.00 97.19 83 ILE A O 1
ATOM 693 N N . ILE A 1 84 ? -4.440 -6.780 16.201 1.00 97.38 84 ILE A N 1
ATOM 694 C CA . ILE A 1 84 ? -3.971 -7.235 17.517 1.00 97.38 84 ILE A CA 1
ATOM 695 C C . ILE A 1 84 ? -4.021 -6.088 18.534 1.00 97.38 84 ILE A C 1
ATOM 697 O O . ILE A 1 84 ? -4.513 -6.272 19.647 1.00 97.38 84 ILE A O 1
ATOM 701 N N . LEU A 1 85 ? -3.578 -4.887 18.149 1.00 96.75 85 LEU A N 1
ATOM 702 C CA . LEU A 1 85 ? -3.627 -3.706 19.007 1.00 96.75 85 LEU A CA 1
ATOM 703 C C . LEU A 1 85 ? -5.061 -3.379 19.431 1.00 96.75 85 LEU A C 1
ATOM 705 O O . LEU A 1 85 ? -5.293 -3.101 20.605 1.00 96.75 85 LEU A O 1
ATOM 709 N N . PHE A 1 86 ? -6.019 -3.431 18.505 1.00 96.75 86 PHE A N 1
ATOM 710 C CA . PHE A 1 86 ? -7.426 -3.171 18.800 1.00 96.75 86 PHE A CA 1
ATOM 711 C C . PHE A 1 86 ? -8.018 -4.239 19.729 1.00 96.75 86 PHE A C 1
ATOM 713 O O . PHE A 1 86 ? -8.691 -3.899 20.701 1.00 96.75 86 PHE A O 1
ATOM 720 N N . ILE A 1 87 ? -7.696 -5.516 19.492 1.00 97.00 87 ILE A N 1
ATOM 721 C CA . ILE A 1 87 ? -8.113 -6.642 20.342 1.00 97.00 87 ILE A CA 1
ATOM 722 C C . ILE A 1 87 ? -7.581 -6.501 21.770 1.00 97.00 87 ILE A C 1
ATOM 724 O O . ILE A 1 87 ? -8.292 -6.847 22.705 1.00 97.00 87 ILE A O 1
ATOM 728 N N . ILE A 1 88 ? -6.362 -5.988 21.958 1.00 96.75 88 ILE A N 1
ATOM 729 C CA . ILE A 1 88 ? -5.771 -5.776 23.291 1.00 96.75 88 ILE A CA 1
ATOM 730 C C . ILE A 1 88 ? -6.291 -4.482 23.929 1.00 96.75 88 ILE A C 1
ATOM 732 O O . ILE A 1 88 ? -6.541 -4.426 25.131 1.00 96.75 88 ILE A O 1
ATOM 736 N N . SER A 1 89 ? -6.488 -3.433 23.135 1.00 95.00 89 SER A N 1
ATOM 737 C CA . SER A 1 89 ? -6.907 -2.118 23.626 1.00 95.00 89 SER A CA 1
ATOM 738 C C . SE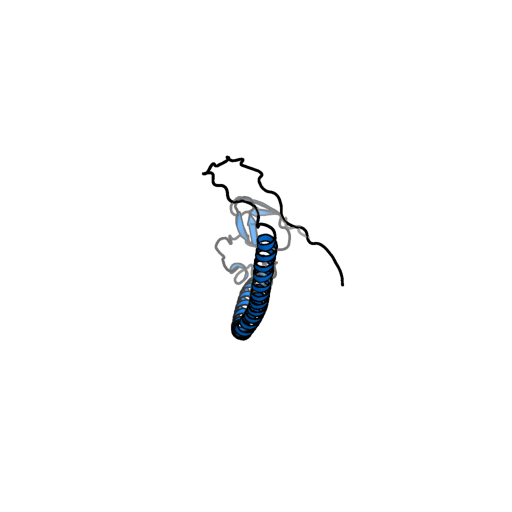R A 1 89 ? -8.377 -2.100 24.051 1.00 95.00 89 SER A C 1
ATOM 740 O O . SER A 1 89 ? -8.710 -1.470 25.050 1.00 95.00 89 SER A O 1
ATOM 742 N N . ALA A 1 90 ? -9.260 -2.817 23.350 1.00 95.88 90 ALA A N 1
ATOM 743 C CA . ALA A 1 90 ? -10.678 -2.921 23.693 1.00 95.88 90 ALA A CA 1
ATOM 744 C C . ALA A 1 90 ? -10.947 -3.428 25.134 1.00 95.88 90 ALA A C 1
ATOM 746 O O . ALA A 1 90 ? -11.651 -2.734 25.869 1.00 95.88 90 ALA A O 1
ATOM 747 N N . PRO A 1 91 ? -10.391 -4.563 25.608 1.00 95.44 91 PRO A N 1
ATOM 748 C CA . PRO A 1 91 ? -10.603 -5.034 26.977 1.00 95.44 91 PRO A CA 1
ATOM 749 C C . PRO A 1 91 ? -9.974 -4.107 28.022 1.00 95.44 91 PRO A C 1
ATOM 751 O O . PRO A 1 91 ? -10.562 -3.910 29.083 1.00 95.44 91 PRO A O 1
ATOM 754 N N . LEU A 1 92 ? -8.829 -3.482 27.722 1.00 94.19 92 LEU A N 1
ATOM 755 C CA . LEU A 1 92 ? -8.225 -2.482 28.609 1.00 94.19 92 LEU A CA 1
ATOM 756 C C . LEU A 1 92 ? -9.123 -1.249 28.750 1.00 94.19 92 LEU A C 1
ATOM 758 O O . LEU A 1 92 ? -9.349 -0.779 29.861 1.00 94.19 92 LEU A O 1
ATOM 762 N N . LEU A 1 93 ? -9.688 -0.756 27.645 1.00 93.81 93 LEU A N 1
ATOM 763 C CA . LEU A 1 93 ? -10.633 0.359 27.659 1.00 93.81 93 LEU A CA 1
ATOM 764 C C . LEU A 1 93 ? -11.909 0.009 28.424 1.00 93.81 93 LEU A C 1
ATOM 766 O O . LEU A 1 93 ? -12.361 0.824 29.219 1.00 93.81 93 LEU A O 1
ATOM 770 N N . ILE A 1 94 ? -12.460 -1.193 28.239 1.00 94.88 94 ILE A N 1
ATOM 771 C CA . ILE A 1 94 ? -13.640 -1.659 28.985 1.00 94.88 94 ILE A CA 1
ATOM 772 C C . ILE A 1 94 ? -13.341 -1.727 30.487 1.00 94.88 94 ILE A C 1
ATOM 774 O O . ILE A 1 94 ? -14.181 -1.336 31.294 1.00 94.88 94 ILE A O 1
ATOM 778 N N . LEU A 1 95 ? -12.139 -2.168 30.868 1.00 92.88 95 LEU A N 1
ATOM 779 C CA . LEU A 1 95 ? -11.721 -2.224 32.266 1.00 92.88 95 LEU A CA 1
ATOM 780 C C . LEU A 1 95 ? -11.497 -0.825 32.863 1.00 92.88 95 LEU A C 1
ATOM 782 O O . LEU A 1 95 ? -11.873 -0.589 34.006 1.00 92.88 95 LEU A O 1
ATOM 786 N N . ILE A 1 96 ? -10.912 0.109 32.105 1.00 92.94 96 ILE A N 1
ATOM 787 C CA . ILE A 1 96 ? -10.556 1.466 32.561 1.00 92.94 96 ILE A CA 1
ATOM 788 C C . ILE A 1 96 ? -11.758 2.429 32.530 1.00 92.94 96 ILE A C 1
ATOM 790 O O . ILE A 1 96 ? -11.860 3.320 33.377 1.00 92.94 96 ILE A O 1
ATOM 794 N N . ALA A 1 97 ? -12.694 2.253 31.596 1.00 94.00 97 ALA A N 1
ATOM 795 C CA . ALA A 1 97 ? -13.884 3.088 31.433 1.00 94.00 97 ALA A CA 1
ATOM 796 C C . ALA A 1 97 ? -14.672 3.334 32.736 1.00 94.00 97 ALA A C 1
ATOM 798 O O . ALA A 1 97 ? -14.919 4.504 33.042 1.00 94.00 97 ALA A O 1
ATOM 799 N N . PRO A 1 98 ? -15.031 2.322 33.554 1.00 91.44 98 PRO A N 1
ATOM 800 C CA . PRO A 1 98 ? -15.753 2.561 34.805 1.00 91.44 98 PRO A CA 1
ATOM 801 C C . PRO A 1 98 ? -14.944 3.398 35.806 1.00 91.44 98 PRO A C 1
ATOM 803 O O . PRO A 1 98 ? -15.525 4.222 36.514 1.00 91.44 98 PRO A O 1
ATOM 806 N N . PHE A 1 99 ? -13.612 3.265 35.835 1.00 91.81 99 PHE A N 1
ATOM 807 C CA . PHE A 1 99 ? -12.753 4.086 36.695 1.00 91.81 99 PHE A CA 1
ATOM 808 C C . PHE A 1 99 ? -12.711 5.543 36.231 1.00 91.81 99 PHE A C 1
ATOM 810 O O . PHE A 1 99 ? -12.844 6.450 37.054 1.00 91.81 99 PHE A O 1
ATOM 817 N N . LEU A 1 100 ? -12.596 5.785 34.921 1.00 91.19 100 LEU A N 1
ATOM 818 C CA . LEU A 1 100 ? -12.632 7.137 34.353 1.00 91.19 100 LEU A CA 1
ATOM 819 C C . LEU A 1 100 ? -13.992 7.808 34.570 1.00 91.19 100 LEU A C 1
ATOM 821 O O . LEU A 1 100 ? -14.048 8.979 34.951 1.00 91.19 100 LEU A O 1
ATOM 825 N N . ILE A 1 101 ? -15.083 7.064 34.379 1.00 93.50 101 ILE A N 1
ATOM 826 C CA . ILE A 1 101 ? -16.448 7.548 34.613 1.00 93.50 101 ILE A CA 1
ATOM 827 C C . ILE A 1 101 ? -16.640 7.883 36.094 1.00 93.50 101 ILE A C 1
ATOM 829 O O . ILE A 1 101 ? -17.139 8.960 36.412 1.00 93.50 101 ILE A O 1
ATOM 833 N N . CYS A 1 102 ? -16.194 7.020 37.011 1.00 92.94 102 CYS A N 1
ATOM 834 C CA . CYS A 1 102 ? -16.296 7.266 38.448 1.00 92.94 102 CYS A CA 1
ATOM 835 C C . CYS A 1 102 ? -15.461 8.482 38.886 1.00 92.94 102 CYS A C 1
ATOM 837 O O . CYS A 1 102 ? -15.941 9.324 39.647 1.00 92.94 102 CYS A O 1
ATOM 839 N N . TYR A 1 103 ? -14.245 8.635 38.349 1.00 91.94 103 TYR A N 1
ATOM 840 C CA . TYR A 1 103 ? -13.397 9.801 38.606 1.00 91.94 103 TYR A CA 1
ATOM 841 C C . TYR A 1 103 ? -14.069 11.104 38.150 1.00 91.94 103 TYR A C 1
ATOM 843 O O . TYR A 1 103 ? -14.158 12.063 38.920 1.00 91.94 103 TYR A O 1
ATOM 851 N N . ARG A 1 104 ? -14.622 11.122 36.930 1.00 90.81 104 ARG A N 1
ATOM 852 C CA . ARG A 1 104 ? -15.349 12.279 36.385 1.00 90.81 104 ARG A CA 1
ATOM 853 C C . ARG A 1 104 ? -16.637 12.565 37.152 1.00 90.81 104 ARG A C 1
ATOM 855 O O . ARG A 1 104 ? -16.923 13.724 37.442 1.00 90.81 104 ARG A O 1
ATOM 862 N N . TYR A 1 105 ? -17.385 11.531 37.533 1.00 92.44 105 TYR A N 1
ATOM 863 C CA . TYR A 1 105 ? -18.595 11.671 38.339 1.00 92.44 105 TYR A CA 1
ATOM 864 C C . TYR A 1 105 ? -18.287 12.265 39.718 1.00 92.44 105 TYR A C 1
ATOM 866 O O . TYR A 1 105 ? -18.964 13.194 40.154 1.00 92.44 105 TYR A O 1
ATOM 874 N N . LYS A 1 106 ? -17.222 11.795 40.383 1.00 91.94 106 LYS A N 1
ATOM 875 C CA . LYS A 1 106 ? -16.766 12.345 41.667 1.00 91.94 106 LYS A CA 1
ATOM 876 C C . LYS A 1 106 ? -16.359 13.813 41.536 1.00 91.94 106 LYS A C 1
ATOM 878 O O . LYS A 1 106 ? -16.754 14.629 42.364 1.00 91.94 106 LYS A O 1
ATOM 883 N N . GLN A 1 107 ? -15.613 14.154 40.486 1.00 90.38 107 GLN A N 1
ATOM 884 C CA . GLN A 1 107 ? -15.217 15.533 40.205 1.00 90.38 107 GLN A CA 1
ATOM 885 C C . GLN A 1 107 ? -16.442 16.443 40.007 1.00 90.38 107 GLN A C 1
ATOM 887 O O . GLN A 1 107 ? -16.536 17.492 40.642 1.00 90.38 107 GLN A O 1
ATOM 892 N N . MET A 1 108 ? -17.410 16.011 39.192 1.00 88.12 108 MET A N 1
ATOM 893 C CA . MET A 1 108 ? -18.650 16.755 38.947 1.00 88.12 108 MET A CA 1
ATOM 894 C C . MET A 1 108 ? -19.509 16.899 40.203 1.00 88.12 108 MET A C 1
ATOM 896 O O . MET A 1 108 ? -20.050 17.972 40.456 1.00 88.12 108 MET A O 1
ATOM 900 N N . LYS A 1 109 ? -19.606 15.851 41.026 1.00 91.62 109 LYS A N 1
ATOM 901 C CA . LYS A 1 109 ? -20.352 15.892 42.288 1.00 91.62 109 LYS A CA 1
ATOM 902 C C . LYS A 1 109 ? -19.752 16.902 43.266 1.00 91.62 109 LYS A C 1
ATOM 904 O O . LYS A 1 109 ? -20.490 17.681 43.860 1.00 91.62 109 LYS A O 1
ATOM 909 N N . ASN A 1 110 ? -18.426 16.927 43.398 1.00 91.06 110 ASN A N 1
ATOM 910 C CA . ASN A 1 110 ? -17.740 17.896 44.253 1.00 91.06 110 ASN A CA 1
ATOM 911 C C . ASN A 1 110 ? -17.973 19.335 43.771 1.00 91.06 110 ASN A C 1
ATOM 913 O O . ASN A 1 110 ? -18.254 20.216 44.579 1.00 91.06 110 ASN A O 1
ATOM 917 N N . TYR A 1 111 ? -17.917 19.562 42.456 1.00 88.94 111 TYR A N 1
ATOM 918 C CA . TYR A 1 111 ? -18.208 20.868 41.868 1.00 88.94 111 TYR A CA 1
ATOM 919 C C . TYR A 1 111 ? -19.672 21.291 42.068 1.00 88.94 111 TYR A C 1
ATOM 921 O O . TYR A 1 111 ? -19.948 22.442 42.399 1.00 88.94 111 TYR A O 1
ATOM 929 N N . PHE A 1 112 ? -20.618 20.360 41.928 1.00 92.69 112 PHE A N 1
ATOM 930 C CA . PHE A 1 112 ? -22.034 20.627 42.175 1.00 92.69 112 PHE A CA 1
ATOM 931 C C . PHE A 1 112 ? -22.298 20.991 43.639 1.00 92.69 112 PHE A C 1
ATOM 933 O O . PHE A 1 112 ? -22.993 21.968 43.900 1.00 92.69 112 PHE A O 1
ATOM 940 N N . ASN A 1 113 ? -21.698 20.262 44.585 1.00 89.50 113 ASN A N 1
ATOM 941 C CA . ASN A 1 113 ? -21.801 20.577 46.010 1.00 89.50 113 ASN A CA 1
ATOM 942 C C . ASN A 1 113 ? -21.273 21.991 46.302 1.00 89.50 113 ASN A C 1
ATOM 944 O O . ASN A 1 113 ? -21.979 22.795 46.911 1.00 89.50 113 ASN A O 1
ATOM 948 N N . TYR A 1 114 ? -20.098 22.333 45.762 1.00 89.75 114 TYR A N 1
ATOM 949 C CA . TYR A 1 114 ? -19.542 23.684 45.849 1.00 89.75 114 TYR A CA 1
ATOM 950 C C . TYR A 1 114 ? -20.502 24.751 45.288 1.00 89.75 114 TYR A C 1
ATOM 952 O O . TYR A 1 114 ? -20.760 25.766 45.933 1.00 89.75 114 TYR A O 1
ATOM 960 N N . LEU A 1 115 ? -21.100 24.512 44.116 1.00 89.75 115 LEU A N 1
ATOM 961 C CA . LEU A 1 115 ? -22.079 25.428 43.522 1.00 89.75 115 LEU A CA 1
ATOM 962 C C . LEU A 1 115 ? -23.350 25.575 44.364 1.00 89.75 115 LEU A C 1
ATOM 964 O O . LEU A 1 115 ? -23.918 26.667 44.436 1.00 89.75 115 LEU A O 1
ATOM 968 N N . THR A 1 116 ? -23.831 24.494 44.982 1.00 85.31 116 THR A N 1
ATOM 969 C CA . THR A 1 116 ? -25.014 24.555 45.848 1.00 85.31 116 THR A CA 1
ATOM 970 C C . THR A 1 116 ? -24.752 25.355 47.117 1.00 85.31 116 THR A C 1
ATOM 972 O O . THR A 1 116 ? -25.599 26.166 47.492 1.00 85.31 116 THR A O 1
ATOM 975 N N . GLU A 1 117 ? -23.574 25.196 47.724 1.00 88.44 117 GLU A N 1
ATOM 976 C CA . GLU A 1 117 ? -23.144 25.985 48.880 1.00 88.44 117 GLU A CA 1
ATOM 977 C C . GLU A 1 117 ? -23.009 27.465 48.510 1.00 88.44 117 GLU A C 1
ATOM 979 O O . GLU A 1 117 ? -23.592 28.330 49.166 1.00 88.44 117 GLU A O 1
ATOM 984 N N . TRP A 1 118 ? -22.337 27.765 47.395 1.00 83.81 118 TRP A N 1
ATOM 985 C CA . TRP A 1 118 ? -22.210 29.128 46.883 1.00 83.81 118 TRP A CA 1
ATOM 986 C C . TRP A 1 118 ? -23.580 29.776 46.639 1.00 83.81 118 TRP A C 1
ATOM 988 O O . TRP A 1 118 ? -23.822 30.904 47.065 1.00 83.81 118 TRP A O 1
ATOM 998 N N . ARG A 1 119 ? -24.524 29.040 46.037 1.00 88.12 119 ARG A N 1
ATOM 999 C CA . ARG A 1 119 ? -25.895 29.513 45.789 1.00 88.12 119 ARG A CA 1
ATOM 1000 C C . ARG A 1 119 ? -26.651 29.834 47.081 1.00 88.12 119 ARG A C 1
ATOM 1002 O O . ARG A 1 119 ? -27.402 30.810 47.110 1.00 88.12 119 ARG A O 1
ATOM 1009 N N . GLN A 1 120 ? -26.516 29.016 48.125 1.00 84.19 120 GLN A N 1
ATOM 1010 C CA . GLN A 1 120 ? -27.179 29.271 49.409 1.00 84.19 120 GLN A CA 1
ATOM 1011 C C . GLN A 1 120 ? -26.587 30.491 50.116 1.00 84.19 120 GLN A C 1
ATOM 1013 O O . GLN A 1 120 ? -27.345 31.358 50.554 1.00 84.19 120 GLN A O 1
ATOM 1018 N N . ASN A 1 121 ? -25.258 30.604 50.135 1.00 86.00 121 ASN A N 1
ATOM 1019 C CA . ASN A 1 121 ? -24.559 31.758 50.699 1.00 86.00 121 ASN A CA 1
ATOM 1020 C C . ASN A 1 121 ? -24.949 33.059 49.980 1.00 86.00 121 ASN A C 1
ATOM 1022 O O . ASN A 1 121 ? -25.253 34.058 50.630 1.00 86.00 121 ASN A O 1
ATOM 1026 N N . PHE A 1 122 ? -25.050 33.032 48.648 1.00 80.19 122 PHE A N 1
ATOM 1027 C CA . PHE A 1 122 ? -25.541 34.170 47.865 1.00 80.19 122 PHE A CA 1
ATOM 1028 C C . PHE A 1 122 ? -26.992 34.539 48.188 1.00 80.19 122 PHE A C 1
ATOM 1030 O O . PHE A 1 122 ? -27.325 35.720 48.293 1.00 80.19 122 PHE A O 1
ATOM 1037 N N . ARG A 1 123 ? -27.873 33.545 48.376 1.00 76.81 123 ARG A N 1
ATOM 1038 C CA . ARG A 1 123 ? -29.276 33.803 48.729 1.00 76.81 123 ARG A CA 1
ATOM 1039 C C . ARG A 1 123 ? -29.383 34.504 50.087 1.00 76.81 123 ARG A C 1
ATOM 1041 O O . ARG A 1 123 ? -30.132 35.465 50.192 1.00 76.81 123 ARG A O 1
ATOM 1048 N N . GLN A 1 124 ? -28.615 34.076 51.090 1.00 74.75 124 GLN A N 1
ATOM 1049 C CA . GLN A 1 124 ? -28.623 34.698 52.421 1.00 74.75 124 GLN A CA 1
ATOM 1050 C C . GLN A 1 124 ? -28.091 36.136 52.414 1.00 74.75 124 GLN A C 1
ATOM 1052 O O . GLN A 1 124 ? -28.633 36.998 53.111 1.00 74.75 124 GLN A O 1
ATOM 1057 N N . GLN A 1 125 ? -27.066 36.425 51.609 1.00 71.00 125 GLN A N 1
ATOM 1058 C CA . GLN A 1 125 ? -26.565 37.793 51.453 1.00 71.00 125 GLN A CA 1
ATOM 1059 C C . GLN A 1 125 ? -27.621 38.711 50.825 1.00 71.00 125 GLN A C 1
ATOM 1061 O O . GLN A 1 125 ? -27.839 39.813 51.321 1.00 71.00 125 GLN A O 1
ATOM 1066 N N . ASN A 1 126 ? -28.358 38.247 49.814 1.00 59.94 126 ASN A N 1
ATOM 1067 C CA . ASN A 1 126 ? -29.436 39.045 49.227 1.00 59.94 126 ASN A CA 1
ATOM 1068 C C . ASN A 1 126 ? -30.615 39.258 50.192 1.00 59.94 126 ASN A C 1
ATOM 1070 O O . ASN A 1 126 ? -31.108 40.378 50.275 1.00 59.94 126 ASN A O 1
ATOM 1074 N N . THR A 1 127 ? -31.035 38.251 50.968 1.00 57.88 127 THR A N 1
ATOM 1075 C CA . THR A 1 127 ? -32.120 38.422 51.957 1.00 57.88 127 THR A CA 1
ATOM 1076 C C . THR A 1 127 ? -31.728 39.396 53.073 1.00 57.88 127 THR A C 1
ATOM 1078 O O . THR A 1 127 ? -32.476 40.318 53.377 1.00 57.88 127 THR A O 1
ATOM 1081 N N . SER A 1 128 ? -30.514 39.270 53.619 1.00 57.56 128 SER A N 1
ATOM 1082 C CA . SER A 1 128 ? -30.020 40.165 54.681 1.00 57.56 128 SER A CA 1
ATOM 1083 C C . SER A 1 128 ? -29.772 41.602 54.212 1.00 57.56 128 SER A C 1
ATOM 1085 O O . SER A 1 128 ? -29.879 42.531 55.009 1.00 57.56 128 SER A O 1
ATOM 1087 N N . THR A 1 129 ? -29.478 41.810 52.926 1.00 57.78 129 THR A N 1
ATOM 1088 C CA . THR A 1 129 ? -29.358 43.153 52.338 1.00 57.78 129 THR A CA 1
ATOM 1089 C C . THR A 1 129 ? -30.734 43.783 52.090 1.00 57.78 129 THR A C 1
ATOM 1091 O O . THR A 1 129 ? -30.882 44.984 52.294 1.00 57.78 129 THR A O 1
ATOM 1094 N N . ILE A 1 130 ? -31.747 42.982 51.724 1.00 57.16 130 ILE A N 1
ATOM 1095 C CA . ILE A 1 130 ? -33.144 43.427 51.572 1.00 57.16 130 ILE A CA 1
ATOM 1096 C C . ILE A 1 130 ? -33.760 43.794 52.931 1.00 57.16 130 ILE A C 1
ATOM 1098 O O . ILE A 1 130 ? -34.388 44.838 53.041 1.00 57.16 130 ILE A O 1
ATOM 1102 N N . ASP A 1 131 ? -33.533 43.019 53.994 1.00 50.69 131 ASP A N 1
ATOM 1103 C CA . ASP A 1 131 ? -34.061 43.352 55.330 1.00 50.69 131 ASP A CA 1
ATOM 1104 C C . ASP A 1 131 ? -33.392 44.603 55.927 1.00 50.69 131 ASP A C 1
ATOM 1106 O O . ASP A 1 131 ? -34.029 45.394 56.631 1.00 50.69 131 ASP A O 1
ATOM 1110 N N . ARG A 1 132 ? -32.110 44.829 55.604 1.00 52.44 132 ARG A N 1
ATOM 1111 C CA . ARG A 1 132 ? -31.351 46.022 56.015 1.00 52.44 132 ARG A CA 1
ATOM 1112 C C . ARG A 1 132 ? -31.752 47.279 55.225 1.00 52.44 132 ARG A C 1
ATOM 1114 O O . ARG A 1 132 ? -31.566 48.381 55.730 1.00 52.44 132 ARG A O 1
ATOM 1121 N N . SER A 1 133 ? -32.320 47.132 54.025 1.00 52.06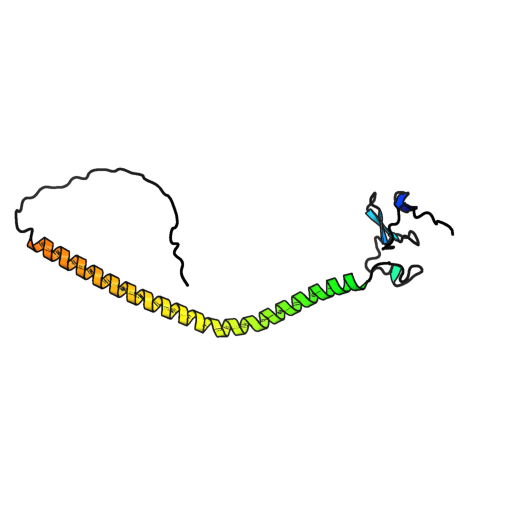 133 SER A N 1
ATOM 1122 C CA . SER A 1 133 ? -32.936 48.234 53.271 1.00 52.06 133 SER A CA 1
ATOM 1123 C C . SER A 1 133 ? -34.433 48.416 53.566 1.00 52.06 133 SER A C 1
ATOM 1125 O O . SER A 1 133 ? -34.941 49.526 53.441 1.00 52.06 133 SER A O 1
ATOM 1127 N N . LEU A 1 134 ? -35.139 47.383 54.044 1.00 52.25 134 LEU A N 1
ATOM 1128 C CA . LEU A 1 134 ? -36.529 47.493 54.512 1.00 52.25 134 LEU A CA 1
ATOM 1129 C C . LEU A 1 134 ? -36.643 48.158 55.897 1.00 52.25 134 LEU A C 1
ATOM 1131 O O . LEU A 1 134 ? -37.690 48.690 56.247 1.00 52.25 134 LEU A O 1
ATOM 1135 N N . SER A 1 135 ? -35.560 48.166 56.677 1.00 45.50 135 SER A N 1
ATOM 1136 C CA . SER A 1 135 ? -35.470 48.881 57.958 1.00 45.50 135 SER A CA 1
ATOM 1137 C C . SER A 1 135 ? -35.025 50.348 57.822 1.00 45.50 135 SER A C 1
ATOM 1139 O O . SER A 1 135 ? -35.004 51.066 58.820 1.00 45.50 135 SER A O 1
ATOM 1141 N N . SER A 1 136 ? -34.732 50.825 56.603 1.00 45.66 136 SER A N 1
ATOM 1142 C CA . SER A 1 136 ? -34.416 52.234 56.312 1.00 45.66 136 SER A CA 1
ATOM 1143 C C . SER A 1 136 ? -35.443 52.959 55.433 1.00 45.66 136 SER A C 1
ATOM 1145 O O . SER A 1 136 ? -35.323 54.168 55.250 1.00 45.66 136 SER A O 1
ATOM 1147 N N . VAL A 1 137 ? -36.489 52.281 54.946 1.00 46.56 137 VAL A N 1
ATOM 1148 C CA . VAL A 1 137 ? -37.605 52.915 54.222 1.00 46.56 137 VAL A CA 1
ATOM 1149 C C . VAL A 1 137 ? -38.886 52.727 55.020 1.00 46.56 137 VAL A C 1
ATOM 1151 O O . VAL A 1 137 ? -39.734 51.893 54.725 1.00 46.56 137 VAL A O 1
ATOM 1154 N N . ASN A 1 138 ? -38.998 53.522 56.075 1.00 42.31 138 ASN A N 1
ATOM 1155 C CA . ASN A 1 138 ? -40.249 53.754 56.774 1.00 42.31 138 ASN A CA 1
ATOM 1156 C C . ASN A 1 138 ? -40.521 55.259 56.742 1.00 42.31 138 ASN A C 1
ATOM 1158 O O . ASN A 1 138 ? -40.524 55.896 57.786 1.00 42.31 138 ASN A O 1
ATOM 1162 N N . ILE A 1 139 ? -40.654 55.836 55.540 1.00 40.72 139 ILE A N 1
ATOM 1163 C CA . ILE A 1 139 ? -41.241 57.166 55.327 1.00 40.72 139 ILE A CA 1
ATOM 1164 C C . ILE A 1 139 ? -42.030 57.159 54.005 1.00 40.72 139 ILE A C 1
ATOM 1166 O O . ILE A 1 139 ? -41.528 56.729 52.970 1.00 40.72 139 ILE A O 1
ATOM 1170 N N . GLU A 1 140 ? -43.256 57.668 54.121 1.00 30.19 140 GLU A N 1
ATOM 1171 C CA . GLU A 1 140 ? -44.256 58.061 53.124 1.00 30.19 140 GLU A CA 1
ATOM 1172 C C . GLU A 1 140 ? -44.955 57.003 52.245 1.00 30.19 140 GLU A C 1
ATOM 1174 O O . GLU A 1 140 ? -44.445 56.495 51.248 1.00 30.19 140 GLU A O 1
ATOM 1179 N N . GLN A 1 141 ? -46.243 56.807 52.545 1.00 36.91 141 GLN A N 1
ATOM 1180 C CA . GLN A 1 141 ? -47.262 56.476 51.552 1.00 36.91 141 GLN A CA 1
ATOM 1181 C C . GLN A 1 141 ? -47.492 57.684 50.628 1.00 36.91 141 GLN A C 1
ATOM 1183 O O . GLN A 1 141 ? -47.860 58.742 51.128 1.00 36.91 141 GLN A O 1
ATOM 1188 N N . GLN A 1 142 ? -47.433 57.508 49.301 1.00 28.17 142 GLN A N 1
ATOM 1189 C CA . GLN A 1 142 ? -48.423 58.104 48.388 1.00 28.17 142 GLN A CA 1
ATOM 1190 C C . GLN A 1 142 ? -48.417 57.445 46.985 1.00 28.17 142 GLN A C 1
ATOM 1192 O O . GLN A 1 142 ? -47.378 56.958 46.541 1.00 28.17 142 GLN A O 1
ATOM 1197 N N . PRO A 1 143 ? -49.575 57.374 46.292 1.00 42.34 143 PRO A N 1
ATOM 1198 C CA . PRO A 1 143 ? -49.833 56.439 45.193 1.00 42.34 143 PRO A CA 1
ATOM 1199 C C . PRO A 1 143 ? -49.834 57.115 43.818 1.00 42.34 143 PRO A C 1
ATOM 1201 O O . PRO A 1 143 ? -50.633 58.024 43.630 1.00 42.34 143 PRO A O 1
ATOM 1204 N N . ILE A 1 144 ? -49.066 56.650 42.819 1.00 31.14 144 ILE A N 1
ATOM 1205 C CA . ILE A 1 144 ? -49.337 56.988 41.403 1.00 31.14 144 ILE A CA 1
ATOM 1206 C C . ILE A 1 144 ? -48.908 55.851 40.448 1.00 31.14 144 ILE A C 1
ATOM 1208 O O . ILE A 1 144 ? -47.834 55.270 40.554 1.00 31.14 144 ILE A O 1
ATOM 1212 N N . THR A 1 145 ? -49.829 55.561 39.532 1.00 25.92 145 THR A N 1
ATOM 1213 C CA . THR A 1 145 ? -49.905 54.645 38.376 1.00 25.92 145 THR A CA 1
ATOM 1214 C C . THR A 1 145 ? -48.805 54.804 37.285 1.00 25.92 145 THR A C 1
ATOM 1216 O O . THR A 1 145 ? -47.989 55.717 37.369 1.00 25.92 145 THR A O 1
ATOM 1219 N N . PRO A 1 146 ? -48.742 53.908 36.266 1.00 40.00 146 PRO A N 1
ATOM 1220 C CA . PRO A 1 146 ? -47.519 53.440 35.600 1.00 40.00 146 PRO A CA 1
ATOM 1221 C C . PRO A 1 146 ? -47.089 54.263 34.373 1.00 40.00 146 PRO A C 1
ATOM 1223 O O . PRO A 1 146 ? -47.924 54.853 33.693 1.00 40.00 146 PRO A O 1
ATOM 1226 N N . SER A 1 147 ? -45.802 54.201 34.005 1.00 28.44 147 SER A N 1
ATOM 1227 C CA . SER A 1 147 ? -45.353 54.435 32.620 1.00 28.44 147 SER A CA 1
ATOM 1228 C C . SER A 1 147 ? -43.964 53.843 32.325 1.00 28.44 147 SER A C 1
ATOM 1230 O O . SER A 1 147 ? -43.032 53.958 33.119 1.00 28.44 147 SER A O 1
ATOM 1232 N N . LEU A 1 148 ? -43.858 53.187 31.162 1.00 36.06 148 LEU A N 1
ATOM 1233 C CA . LEU A 1 148 ? -42.610 52.796 30.494 1.00 36.06 148 LEU A CA 1
ATOM 1234 C C . LEU A 1 148 ? -41.760 54.030 30.149 1.00 36.06 148 LEU A C 1
ATOM 1236 O O . LEU A 1 148 ? -42.317 55.057 29.757 1.00 36.06 148 LEU A O 1
ATOM 1240 N N . PRO A 1 149 ? -40.428 53.865 30.086 1.00 30.81 149 PRO A N 1
ATOM 1241 C CA . PRO A 1 149 ? -39.690 54.419 28.952 1.00 30.81 149 PRO A CA 1
ATOM 1242 C C . PRO A 1 149 ? -38.879 53.376 28.175 1.00 30.81 149 PRO A C 1
ATOM 1244 O O . PRO A 1 149 ? -38.376 52.379 28.686 1.00 30.81 149 PRO A O 1
ATOM 1247 N N . SER A 1 150 ? -38.801 53.675 26.890 1.00 28.39 150 SER A N 1
ATOM 1248 C CA . SER A 1 150 ? -38.316 52.939 25.731 1.00 28.39 150 SER A CA 1
ATOM 1249 C C . SER A 1 150 ? -36.800 52.721 25.628 1.00 28.39 150 SER A C 1
ATOM 1251 O O . SER A 1 150 ? -36.012 53.590 25.983 1.00 28.39 150 SER A O 1
ATOM 1253 N N . LEU A 1 151 ? -36.464 51.577 25.014 1.00 32.66 151 LEU A N 1
ATOM 1254 C CA . LEU A 1 151 ? -35.344 51.258 24.108 1.00 32.66 151 LEU A CA 1
ATOM 1255 C C . LEU A 1 151 ? -34.115 52.195 24.055 1.00 32.66 151 LEU A C 1
ATOM 1257 O O . LEU A 1 151 ? -34.228 53.335 23.618 1.00 32.66 151 LEU A O 1
ATOM 1261 N N . ASN A 1 152 ? -32.913 51.601 24.134 1.00 28.44 152 ASN A N 1
ATOM 1262 C CA . ASN A 1 152 ? -32.078 51.547 22.927 1.00 28.44 152 ASN A CA 1
ATOM 1263 C C . ASN A 1 152 ? -31.192 50.292 22.855 1.00 28.44 152 ASN A C 1
ATOM 1265 O O . ASN A 1 152 ? -30.702 49.757 23.844 1.00 28.44 152 ASN A O 1
ATOM 1269 N N . ILE A 1 153 ? -31.068 49.852 21.617 1.00 39.06 153 ILE A N 1
ATOM 1270 C CA . ILE A 1 153 ? -30.550 48.627 21.040 1.00 39.06 153 ILE A CA 1
ATOM 1271 C C . ILE A 1 153 ? -29.053 48.808 20.695 1.00 39.06 153 ILE A C 1
ATOM 1273 O O . ILE A 1 153 ? -28.608 49.909 20.388 1.00 39.06 153 ILE A O 1
ATOM 1277 N N . ASN A 1 154 ? -28.314 47.693 20.660 1.00 31.30 154 ASN A N 1
ATOM 1278 C CA . ASN A 1 154 ? -26.980 47.494 20.066 1.00 31.30 154 ASN A CA 1
ATOM 1279 C C . ASN A 1 154 ? -25.737 48.046 20.790 1.00 31.30 154 ASN A C 1
ATOM 1281 O O . ASN A 1 154 ? -25.340 49.197 20.618 1.00 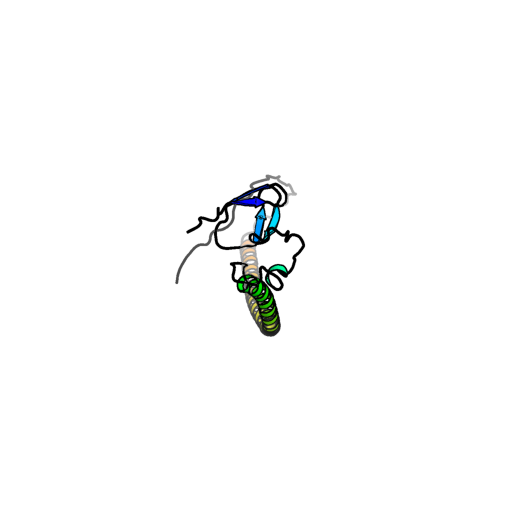31.30 154 ASN A O 1
ATOM 1285 N N . LYS A 1 155 ? -24.947 47.116 21.344 1.00 35.66 155 LYS A N 1
ATOM 1286 C CA . LYS A 1 155 ? -23.527 47.031 20.969 1.00 35.66 155 LYS A CA 1
ATOM 1287 C C . LYS A 1 155 ? -23.055 45.575 20.964 1.00 35.66 155 LYS A C 1
ATOM 1289 O O . LYS A 1 155 ? -23.049 44.905 21.990 1.00 35.66 155 LYS A O 1
ATOM 1294 N N . CYS A 1 156 ? -22.746 45.101 19.762 1.00 32.56 156 CYS A N 1
ATOM 1295 C CA . CYS A 1 156 ? -22.280 43.759 19.448 1.00 32.56 156 CYS A CA 1
ATOM 1296 C C . CYS A 1 156 ? -20.860 43.480 19.967 1.00 32.56 156 CYS A C 1
ATOM 1298 O O . CYS A 1 156 ? -20.019 44.373 19.976 1.00 32.56 156 CYS A O 1
ATOM 1300 N N . ASN A 1 157 ? -20.649 42.203 20.295 1.00 32.69 157 ASN A N 1
ATOM 1301 C CA . ASN A 1 157 ? -19.529 41.311 19.964 1.00 32.69 157 ASN A CA 1
ATOM 1302 C C . ASN A 1 157 ? -18.097 41.862 19.877 1.00 32.69 157 ASN A C 1
ATOM 1304 O O . ASN A 1 157 ? -17.793 42.703 19.036 1.00 32.69 157 ASN A O 1
ATOM 1308 N N . ASN A 1 158 ? -17.225 41.217 20.660 1.00 28.12 158 ASN A N 1
ATOM 1309 C CA . ASN A 1 158 ? -15.832 40.785 20.418 1.00 28.12 158 ASN A CA 1
ATOM 1310 C C . ASN A 1 158 ? -15.178 40.707 21.812 1.00 28.12 158 ASN A C 1
ATOM 1312 O O . ASN A 1 158 ? -15.393 41.599 22.622 1.00 28.12 158 ASN A O 1
ATOM 1316 N N . SER A 1 159 ? -14.416 39.703 22.229 1.00 34.06 159 SER A N 1
ATOM 1317 C CA . SER A 1 159 ? -13.662 38.638 21.562 1.00 34.06 159 SER A CA 1
ATOM 1318 C C . SER A 1 159 ? -13.103 37.733 22.683 1.00 34.06 159 SER A C 1
ATOM 1320 O O . SER A 1 159 ? -12.837 38.235 23.777 1.00 34.06 159 SER A O 1
ATOM 1322 N N . ASP A 1 160 ? -12.938 36.431 22.428 1.00 34.19 160 ASP A N 1
ATOM 1323 C CA . ASP A 1 160 ? -12.235 35.469 23.304 1.00 34.19 160 ASP A CA 1
ATOM 1324 C C . ASP A 1 160 ? -10.741 35.850 23.522 1.00 34.19 160 ASP A C 1
ATOM 1326 O O . ASP A 1 160 ? -10.255 36.815 22.931 1.00 34.19 160 ASP A O 1
ATOM 1330 N N . PRO A 1 161 ? -9.926 35.012 24.192 1.00 44.19 161 PRO A N 1
ATOM 1331 C CA . PRO A 1 161 ? -9.822 34.775 25.628 1.00 44.19 161 PRO A CA 1
ATOM 1332 C C . PRO A 1 161 ? -8.457 35.271 26.161 1.00 44.19 161 PRO A C 1
ATOM 1334 O O . PRO A 1 161 ? -7.481 35.373 25.422 1.00 44.19 161 PRO A O 1
ATOM 1337 N N . MET A 1 162 ? -8.342 35.524 27.466 1.00 31.70 162 MET A N 1
ATOM 1338 C CA . MET A 1 162 ? -7.052 35.845 28.085 1.00 31.70 162 MET A CA 1
ATOM 1339 C C . MET A 1 162 ? -6.962 35.184 29.460 1.00 31.70 162 MET A C 1
ATOM 1341 O O . MET A 1 162 ? -7.515 35.680 30.437 1.00 31.70 162 MET A O 1
ATOM 1345 N N . TYR A 1 163 ? -6.256 34.058 29.538 1.00 38.06 163 TYR A N 1
ATOM 1346 C CA . TYR A 1 163 ? -5.446 33.776 30.714 1.00 38.06 163 TYR A CA 1
ATOM 1347 C C . TYR A 1 163 ? -4.142 33.129 30.246 1.00 38.06 163 TYR A C 1
ATOM 1349 O O . TYR A 1 163 ? -4.117 32.050 29.660 1.00 38.06 163 TYR A O 1
ATOM 1357 N N . ASP A 1 164 ? -3.075 33.872 30.476 1.00 34.84 164 ASP A N 1
ATOM 1358 C CA . ASP A 1 164 ? -1.706 33.404 30.544 1.00 34.84 164 ASP A CA 1
ATOM 1359 C C . ASP A 1 164 ? -1.295 33.643 32.003 1.00 34.84 164 ASP A C 1
ATOM 1361 O O . ASP A 1 164 ? -1.762 34.616 32.599 1.00 34.84 164 ASP A O 1
ATOM 1365 N N . ILE A 1 165 ? -0.515 32.734 32.583 1.00 40.94 165 ILE A N 1
ATOM 1366 C CA . ILE A 1 165 ? 0.520 32.961 33.610 1.00 40.94 165 ILE A CA 1
ATOM 1367 C C . ILE A 1 165 ? 1.051 31.582 34.032 1.00 40.94 165 ILE A C 1
ATOM 1369 O O . ILE A 1 165 ? 0.445 30.821 34.787 1.00 40.94 165 ILE A O 1
ATOM 1373 N N . SER A 1 166 ? 2.221 31.301 33.470 1.00 42.66 166 SER A N 1
ATOM 1374 C CA . SER A 1 166 ? 3.383 30.586 33.992 1.00 42.66 166 SER A CA 1
ATOM 1375 C C . SER A 1 166 ? 3.414 30.304 35.500 1.00 42.66 166 SER A C 1
ATOM 1377 O O . SER A 1 166 ? 3.237 31.218 36.301 1.00 42.66 166 SER A O 1
ATOM 1379 N N . SER A 1 167 ? 3.823 29.092 35.892 1.00 37.69 167 SER A N 1
ATOM 1380 C CA . SER A 1 167 ? 5.098 28.823 36.599 1.00 37.69 167 SER A CA 1
ATOM 1381 C C . SER A 1 167 ? 5.113 27.453 37.302 1.00 37.69 167 SER A C 1
ATOM 1383 O O . SER A 1 167 ? 4.246 27.164 38.125 1.00 37.69 167 SER A O 1
ATOM 1385 N N . VAL A 1 168 ? 6.162 26.685 36.961 1.00 37.59 168 VAL A N 1
ATOM 1386 C CA . VAL A 1 168 ? 6.859 25.542 37.606 1.00 37.59 168 VAL A CA 1
ATOM 1387 C C . VAL A 1 168 ? 7.052 24.393 36.622 1.00 37.59 168 VAL A C 1
ATOM 1389 O O . VAL A 1 168 ? 6.047 23.813 36.162 1.00 37.59 168 VAL A O 1
#

Foldseek 3Di:
DDPPQQWFAQPPPGHIDGDDQAFQWDQDPVPRFTAGNPPNDTCPPVPPVVCCCDDPNDPVGRDDPCVVVVVVVVVVVVVVVVVVVCVVVVVVCVVCVVVVVVVVVVVVVVVVVVVVVVVVVVVVVVVVVVVVVVVVPPDDDDDDDDDDDDDDDDDDDDDDDDDDDDDD